Protein AF-A0A3M0ZNB2-F1 (afdb_monomer_lite)

Secondary structure (DSSP, 8-state):
-BSS-SSHHHHHHHHHH-BGGGTBPPGGGTS-HHHHHHHHHHHHHTTT---SSPPPP-SB---

Foldseek 3Di:
DDAQDDDLVSQLCCQQCPDVVVPTHHCVVPDPSVRSSVVSVVVVVCPPPDDPPDDDDDDDDDD

Structure (mmCIF, N/CA/C/O backbone):
data_AF-A0A3M0ZNB2-F1
#
_entry.id   AF-A0A3M0ZNB2-F1
#
loop_
_atom_site.group_PDB
_atom_site.id
_atom_site.type_symbol
_atom_site.label_atom_id
_atom_site.label_alt_id
_atom_site.label_comp_id
_atom_site.label_asym_id
_atom_site.label_entity_id
_atom_site.label_seq_id
_atom_site.pdbx_PDB_ins_code
_atom_site.Cartn_x
_atom_site.Cartn_y
_atom_site.Cartn_z
_atom_site.occupancy
_atom_site.B_iso_or_equiv
_atom_site.auth_seq_id
_atom_site.auth_comp_id
_atom_site.auth_asym_id
_atom_site.auth_atom_id
_atom_site.pdbx_PDB_model_num
ATOM 1 N N . TYR A 1 1 ? 5.304 1.195 -13.345 1.00 89.44 1 TYR A N 1
ATOM 2 C CA . TYR A 1 1 ? 4.117 0.412 -13.731 1.00 89.44 1 TYR A CA 1
ATOM 3 C C . TYR A 1 1 ? 3.392 -0.036 -12.479 1.00 89.44 1 TYR A C 1
ATOM 5 O O . TYR A 1 1 ? 4.071 -0.358 -11.510 1.00 89.44 1 TYR A O 1
ATOM 13 N N . TRP A 1 2 ? 2.061 -0.028 -12.492 1.00 91.81 2 TRP A N 1
ATOM 14 C CA . TRP A 1 2 ? 1.229 -0.370 -11.340 1.00 91.81 2 TRP A CA 1
ATOM 15 C C . TRP A 1 2 ? 0.015 -1.199 -11.754 1.00 91.81 2 TRP A C 1
ATOM 17 O O . TRP A 1 2 ? -0.645 -0.900 -12.752 1.00 91.81 2 TRP A O 1
ATOM 27 N N . LEU A 1 3 ? -0.283 -2.240 -10.975 1.00 92.81 3 LEU A N 1
ATOM 28 C CA . LEU A 1 3 ? -1.453 -3.102 -11.175 1.00 92.81 3 LEU A CA 1
ATOM 29 C C . LEU A 1 3 ? -2.732 -2.49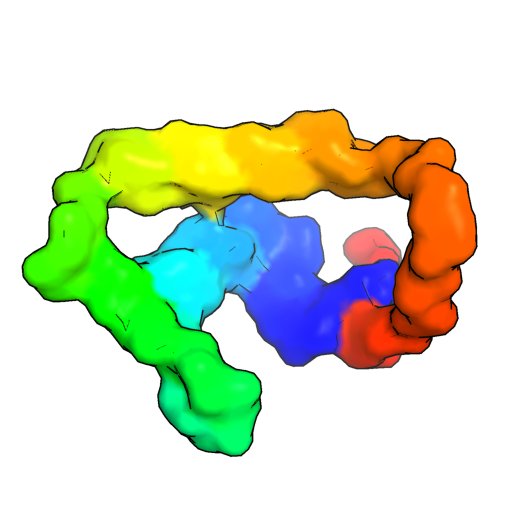4 -10.584 1.00 92.81 3 LEU A C 1
ATOM 31 O O . LEU A 1 3 ? -3.806 -2.662 -11.154 1.00 92.81 3 LEU A O 1
ATOM 35 N N . HIS A 1 4 ? -2.609 -1.781 -9.463 1.00 94.06 4 HIS A N 1
ATOM 36 C CA . HIS A 1 4 ? -3.738 -1.378 -8.623 1.00 94.06 4 HIS A CA 1
ATOM 37 C C . HIS A 1 4 ? -3.634 0.087 -8.164 1.00 94.06 4 HIS A C 1
ATOM 39 O O . HIS A 1 4 ? -3.913 0.375 -7.011 1.00 94.06 4 HIS A O 1
ATOM 45 N N . GLY A 1 5 ? -3.220 1.001 -9.052 1.00 93.25 5 GLY A N 1
ATOM 46 C CA . GLY A 1 5 ? -3.008 2.422 -8.725 1.00 93.25 5 GLY A CA 1
ATOM 47 C C . GLY A 1 5 ? -1.583 2.743 -8.258 1.00 93.25 5 GLY A C 1
ATOM 48 O O . GLY A 1 5 ? -0.839 1.843 -7.869 1.00 93.25 5 GLY A O 1
ATOM 49 N N . ASN A 1 6 ? -1.175 4.012 -8.377 1.00 93.88 6 ASN A N 1
ATOM 50 C CA . ASN A 1 6 ? 0.202 4.482 -8.147 1.00 93.88 6 ASN A CA 1
ATOM 51 C C . ASN A 1 6 ? 0.357 5.439 -6.957 1.00 93.88 6 ASN A C 1
ATOM 53 O O . ASN A 1 6 ? 1.451 5.970 -6.744 1.00 93.88 6 ASN A O 1
ATOM 57 N N . THR A 1 7 ? -0.710 5.683 -6.199 1.00 95.62 7 THR A N 1
ATOM 58 C CA . THR A 1 7 ? -0.681 6.580 -5.042 1.00 95.62 7 THR A CA 1
ATOM 59 C C . THR A 1 7 ? -0.490 5.804 -3.741 1.00 95.62 7 THR A C 1
ATOM 61 O O . THR A 1 7 ? -0.765 4.608 -3.661 1.00 95.62 7 THR A O 1
ATOM 64 N N . LEU A 1 8 ? -0.043 6.488 -2.683 1.00 95.75 8 LEU A N 1
ATOM 65 C CA . LEU A 1 8 ? 0.054 5.875 -1.355 1.00 95.75 8 LEU A CA 1
ATOM 66 C C . LEU A 1 8 ? -1.316 5.371 -0.870 1.00 95.75 8 LEU A C 1
ATOM 68 O O . LEU A 1 8 ? -1.405 4.300 -0.282 1.00 95.75 8 LEU A O 1
ATOM 72 N N . MET A 1 9 ? -2.386 6.107 -1.182 1.00 97.06 9 MET A N 1
ATOM 73 C CA . MET A 1 9 ? -3.755 5.734 -0.826 1.00 97.06 9 MET A CA 1
ATOM 74 C C . MET A 1 9 ? -4.223 4.468 -1.554 1.00 97.06 9 MET A C 1
ATOM 76 O O . MET A 1 9 ? -4.891 3.631 -0.947 1.00 97.06 9 MET A O 1
ATOM 80 N N . ASP A 1 10 ? -3.825 4.287 -2.816 1.00 97.31 10 ASP A N 1
ATOM 81 C CA . ASP A 1 10 ? -4.093 3.052 -3.557 1.00 97.31 10 ASP A CA 1
ATOM 82 C C . ASP A 1 10 ? -3.404 1.848 -2.900 1.00 97.31 10 ASP A C 1
ATOM 84 O O . ASP A 1 10 ? -4.030 0.808 -2.696 1.00 97.31 10 ASP A O 1
ATOM 88 N N . ILE A 1 11 ? -2.137 2.003 -2.496 1.00 96.94 11 ILE A N 1
ATOM 89 C CA . ILE A 1 11 ? -1.379 0.956 -1.792 1.00 96.94 11 ILE A CA 1
ATOM 90 C C . ILE A 1 11 ? -2.064 0.599 -0.469 1.00 96.94 11 ILE A C 1
ATOM 92 O O . ILE A 1 11 ? -2.295 -0.580 -0.198 1.00 96.94 11 ILE A O 1
ATOM 96 N N . THR A 1 12 ? -2.440 1.601 0.332 1.00 98.06 12 THR A N 1
ATOM 97 C CA . THR A 1 12 ? -3.174 1.399 1.591 1.00 98.06 12 THR A CA 1
ATOM 98 C C . THR A 1 12 ? -4.476 0.635 1.355 1.00 98.06 12 THR A C 1
ATOM 100 O O . THR A 1 12 ? -4.771 -0.317 2.080 1.00 98.06 12 THR A O 1
ATOM 103 N N . LYS A 1 13 ? -5.236 0.994 0.311 1.00 97.81 13 LYS A N 1
ATOM 104 C CA . LYS A 1 13 ? -6.482 0.309 -0.050 1.00 97.81 13 LYS A CA 1
ATOM 105 C C . LYS A 1 13 ? -6.243 -1.151 -0.431 1.00 97.81 13 LYS A C 1
ATOM 107 O O . LYS A 1 13 ? -6.960 -2.022 0.049 1.00 97.81 13 LYS A O 1
ATOM 112 N N . VAL A 1 14 ? -5.218 -1.427 -1.236 1.00 97.81 14 VAL A N 1
ATOM 113 C CA . VAL A 1 14 ? -4.847 -2.792 -1.648 1.00 97.81 14 VAL A CA 1
ATOM 114 C C . VAL A 1 14 ? -4.456 -3.654 -0.450 1.00 97.81 14 VAL A C 1
ATOM 116 O O . VAL A 1 14 ? -4.863 -4.809 -0.381 1.00 97.81 14 VAL A O 1
ATOM 119 N N . ILE A 1 15 ? -3.708 -3.114 0.515 1.00 97.69 15 ILE A N 1
ATOM 120 C CA . ILE A 1 15 ? -3.378 -3.840 1.751 1.00 97.69 15 ILE A CA 1
ATOM 121 C C . ILE A 1 15 ? -4.653 -4.098 2.564 1.00 97.69 15 ILE A C 1
ATOM 123 O O . ILE A 1 15 ? -4.900 -5.225 2.988 1.00 97.69 15 ILE A O 1
ATOM 127 N N . SER A 1 16 ? -5.478 -3.068 2.756 1.00 98.00 16 SER A N 1
ATOM 128 C CA . SER A 1 16 ? -6.685 -3.136 3.583 1.00 98.00 16 SER A CA 1
ATOM 129 C C . SER A 1 16 ? -7.715 -4.131 3.039 1.00 98.00 16 SER A C 1
ATOM 131 O O . SER A 1 16 ? -8.116 -5.059 3.747 1.00 98.00 16 SER A O 1
ATOM 133 N N . ASP A 1 17 ? -8.105 -3.976 1.773 1.00 97.75 17 ASP A N 1
ATOM 134 C CA . ASP A 1 17 ? -9.189 -4.736 1.141 1.00 97.75 17 ASP A CA 1
ATOM 135 C C . ASP A 1 17 ? -8.709 -6.015 0.441 1.00 97.75 17 ASP A C 1
ATOM 137 O O . ASP A 1 17 ? -9.514 -6.906 0.163 1.00 97.75 17 ASP A O 1
ATOM 141 N N . GLY A 1 18 ? -7.406 -6.136 0.186 1.00 97.25 18 GLY A N 1
ATOM 142 C CA . GLY A 1 18 ? -6.842 -7.238 -0.580 1.00 97.25 18 GLY A CA 1
ATOM 143 C C . GLY A 1 18 ? -7.205 -7.188 -2.065 1.00 97.25 18 GLY A C 1
ATOM 144 O O . GLY A 1 18 ? -7.853 -6.270 -2.567 1.00 97.25 18 GLY A O 1
ATOM 145 N N . VAL A 1 19 ? -6.783 -8.227 -2.782 1.00 96.75 19 VAL A N 1
ATOM 146 C CA . VAL A 1 19 ? -7.119 -8.481 -4.189 1.00 96.75 19 VAL A CA 1
ATOM 147 C C . VAL A 1 19 ? -7.421 -9.971 -4.312 1.00 96.75 19 VAL A C 1
ATOM 149 O O . VAL A 1 19 ? -6.601 -10.768 -4.775 1.00 96.75 19 VAL A O 1
ATOM 152 N N . VAL A 1 20 ? -8.598 -10.366 -3.822 1.00 92.31 20 VAL A N 1
ATOM 153 C CA . VAL A 1 20 ? -8.969 -11.779 -3.624 1.00 92.31 20 VAL A CA 1
ATOM 154 C C . VAL A 1 20 ? -8.933 -12.567 -4.934 1.00 92.31 20 VAL A C 1
ATOM 156 O O . VAL A 1 20 ? -8.422 -13.682 -4.971 1.00 92.31 20 VAL A O 1
ATOM 159 N N . GLU A 1 21 ? -9.364 -11.956 -6.038 1.00 93.50 21 GLU A N 1
ATOM 160 C CA . GLU A 1 21 ? -9.295 -12.538 -7.388 1.00 93.50 21 GLU A CA 1
ATOM 161 C C . GLU A 1 21 ? -7.859 -12.859 -7.857 1.00 93.50 21 GLU A C 1
ATOM 163 O O . GLU A 1 21 ? -7.671 -13.644 -8.787 1.00 93.50 21 GLU A O 1
ATOM 168 N N . LYS A 1 22 ? -6.840 -12.252 -7.229 1.00 92.31 22 LYS A N 1
ATOM 169 C CA . LYS A 1 22 ? -5.406 -12.502 -7.459 1.00 92.31 22 LYS A CA 1
ATOM 170 C C . LYS A 1 22 ? -4.734 -13.233 -6.289 1.00 92.31 22 LYS A C 1
ATOM 172 O O . LYS A 1 22 ? -3.510 -13.330 -6.263 1.00 92.31 22 LYS A O 1
ATOM 177 N N . GLY A 1 23 ? -5.510 -13.753 -5.337 1.00 93.25 23 GLY A N 1
ATOM 178 C CA . GLY A 1 23 ? -5.010 -14.521 -4.193 1.00 93.25 23 GLY A CA 1
ATOM 179 C C . GLY A 1 23 ? -4.459 -13.682 -3.036 1.00 93.25 23 GLY A C 1
ATOM 180 O O . GLY A 1 23 ? -3.862 -14.242 -2.121 1.00 93.25 23 GLY A O 1
ATOM 181 N N . MET A 1 24 ? -4.653 -12.360 -3.040 1.00 95.19 24 MET A N 1
ATOM 182 C CA . MET A 1 24 ? -4.276 -11.500 -1.916 1.00 95.19 24 MET A CA 1
ATOM 183 C C . MET A 1 24 ? -5.471 -11.314 -0.977 1.00 95.19 24 MET A C 1
ATOM 185 O O . MET A 1 24 ? -6.484 -10.741 -1.377 1.00 95.19 24 MET A O 1
ATOM 189 N N . LEU A 1 25 ? -5.353 -11.773 0.272 1.00 96.31 25 LEU A N 1
ATOM 190 C CA . LEU A 1 25 ? -6.395 -11.569 1.282 1.00 96.31 25 LEU A CA 1
ATOM 191 C C . LEU A 1 25 ? -6.492 -10.102 1.742 1.00 96.31 25 LEU A C 1
ATOM 193 O O . LEU A 1 25 ? -5.546 -9.332 1.582 1.00 96.31 25 LEU A O 1
ATOM 197 N N . ALA A 1 26 ? -7.621 -9.746 2.358 1.00 97.31 26 ALA A N 1
ATOM 198 C CA . ALA A 1 26 ? -7.824 -8.457 3.016 1.00 97.31 26 ALA A CA 1
ATOM 199 C C . ALA A 1 26 ? -7.124 -8.425 4.385 1.00 97.31 26 ALA A C 1
ATOM 201 O O . ALA A 1 26 ? -7.504 -9.177 5.287 1.00 97.31 26 ALA A O 1
ATOM 202 N N . TRP A 1 27 ? -6.140 -7.542 4.574 1.00 97.62 27 TRP A N 1
ATOM 203 C CA . TRP A 1 27 ? -5.359 -7.500 5.817 1.00 97.62 27 TRP A CA 1
ATOM 204 C C . TRP A 1 27 ? -6.008 -6.683 6.936 1.00 97.62 27 TRP A C 1
ATOM 206 O O . TRP A 1 27 ? -5.580 -6.795 8.083 1.00 97.62 27 TRP A O 1
ATOM 216 N N . LYS A 1 28 ? -7.082 -5.930 6.663 1.00 96.75 28 LYS A N 1
ATOM 217 C CA . LYS A 1 28 ? -7.804 -5.139 7.684 1.00 96.75 28 LYS A CA 1
ATOM 218 C C . LYS A 1 28 ? -8.415 -5.941 8.832 1.00 96.75 28 LYS A C 1
ATOM 220 O O . LYS A 1 28 ? -8.718 -5.381 9.875 1.00 96.75 28 LYS A O 1
ATOM 225 N N . ASN A 1 29 ? -8.579 -7.252 8.656 1.00 95.00 29 ASN A N 1
ATOM 226 C CA . ASN A 1 29 ? -9.051 -8.147 9.716 1.00 95.00 29 ASN A CA 1
ATOM 227 C C . ASN A 1 29 ? -7.912 -8.659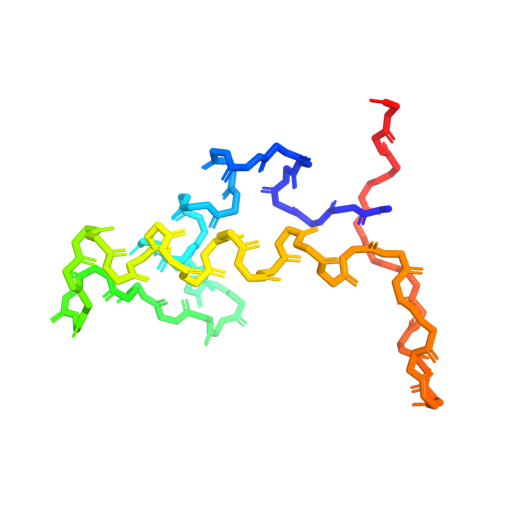 10.619 1.00 95.00 29 ASN A C 1
ATOM 229 O O . ASN A 1 29 ? -8.180 -9.337 11.607 1.00 95.00 29 ASN A O 1
ATOM 233 N N . GLN A 1 30 ? -6.651 -8.398 10.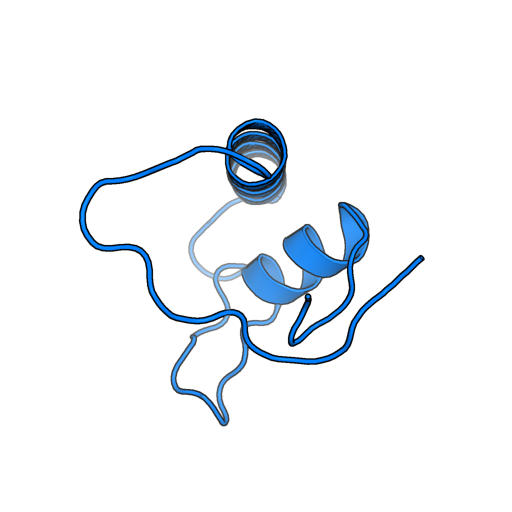258 1.00 97.69 30 GLN A N 1
ATOM 234 C CA . GLN A 1 30 ? -5.457 -8.898 10.952 1.00 97.69 30 GLN A CA 1
ATOM 235 C C . GLN A 1 30 ? -4.523 -7.779 11.424 1.00 97.69 30 GLN A C 1
ATOM 237 O O . GLN A 1 30 ? -3.774 -7.980 12.376 1.00 97.69 30 GLN A O 1
ATOM 242 N N . LEU A 1 31 ? -4.555 -6.622 10.763 1.00 98.00 31 LEU A N 1
ATOM 243 C CA . LEU A 1 31 ? -3.724 -5.461 11.059 1.00 98.00 31 LEU A CA 1
ATOM 244 C C . LEU A 1 31 ? -4.595 -4.275 11.473 1.00 98.00 31 LEU A C 1
ATOM 246 O O . LEU A 1 31 ? -5.664 -4.055 10.904 1.00 98.00 31 LEU A O 1
ATOM 250 N N . SER A 1 32 ? -4.107 -3.482 12.427 1.00 98.25 32 SER A N 1
ATOM 251 C CA . SER A 1 32 ? -4.696 -2.180 12.746 1.00 98.25 32 SER A CA 1
ATOM 252 C C . SER A 1 32 ? -4.461 -1.170 11.616 1.00 98.25 32 SER A C 1
ATOM 254 O O . SER A 1 32 ? -3.560 -1.337 10.791 1.00 98.25 32 SER A O 1
ATOM 256 N N . GLU A 1 33 ? -5.226 -0.076 11.596 1.00 97.56 33 GLU A N 1
ATOM 257 C CA . GLU A 1 33 ? -5.037 0.999 10.609 1.00 97.56 33 GLU A CA 1
ATOM 258 C C . GLU A 1 33 ? -3.612 1.575 10.630 1.00 97.56 33 GLU A C 1
ATOM 260 O O . GLU A 1 33 ? -3.012 1.801 9.581 1.00 97.56 33 GLU A O 1
ATOM 265 N N . GLU A 1 34 ? -3.028 1.752 11.817 1.00 98.31 34 GLU A N 1
ATOM 266 C CA . GLU A 1 34 ? -1.652 2.234 11.974 1.00 98.31 34 GLU A CA 1
ATOM 267 C C . GLU A 1 34 ? -0.626 1.252 11.388 1.00 98.31 34 GLU A C 1
ATOM 269 O O . GLU A 1 34 ? 0.322 1.661 10.710 1.00 98.31 34 GLU A O 1
ATOM 274 N N . GLN A 1 35 ? -0.834 -0.053 11.585 1.00 98.56 35 GLN A N 1
ATOM 275 C CA . GLN A 1 35 ? 0.015 -1.088 10.996 1.00 98.56 35 GLN A CA 1
ATOM 276 C C . GLN A 1 35 ? -0.107 -1.108 9.470 1.00 98.56 35 GLN A C 1
ATOM 278 O O . GLN A 1 35 ? 0.912 -1.172 8.783 1.00 98.56 35 GLN A O 1
ATOM 283 N N . ILE A 1 36 ? -1.321 -0.988 8.927 1.00 98.44 36 ILE A N 1
ATOM 284 C CA . ILE A 1 36 ? -1.545 -0.892 7.477 1.00 98.44 36 ILE A CA 1
ATOM 285 C C . ILE A 1 36 ? -0.822 0.332 6.908 1.00 98.44 36 ILE A C 1
ATOM 287 O O . ILE A 1 36 ? -0.106 0.208 5.914 1.00 98.44 36 ILE A O 1
ATOM 291 N N . ASN A 1 37 ? -0.952 1.491 7.556 1.00 98.06 37 ASN A N 1
ATOM 292 C CA . ASN A 1 37 ? -0.274 2.718 7.138 1.00 98.06 37 ASN A CA 1
ATOM 293 C C . ASN A 1 37 ? 1.252 2.571 7.188 1.00 98.06 37 ASN A C 1
ATOM 295 O O . ASN A 1 37 ? 1.945 3.018 6.275 1.00 98.06 37 ASN A O 1
ATOM 299 N N . SER A 1 38 ? 1.777 1.890 8.208 1.00 98.38 38 SER A N 1
ATOM 300 C CA . SER A 1 38 ? 3.210 1.609 8.338 1.00 98.38 38 SER A CA 1
ATOM 301 C C . SER A 1 38 ? 3.720 0.692 7.221 1.00 98.38 38 SER A C 1
ATOM 303 O O . SER A 1 38 ? 4.767 0.960 6.627 1.00 98.38 38 SER A O 1
ATOM 305 N N . VAL A 1 39 ? 2.964 -0.356 6.869 1.00 97.88 39 VAL A N 1
ATOM 306 C CA . VAL A 1 39 ? 3.285 -1.240 5.734 1.00 97.88 39 VAL A CA 1
ATOM 307 C C . VAL A 1 39 ? 3.221 -0.474 4.412 1.00 97.88 39 VAL A C 1
ATOM 309 O O . VAL A 1 39 ? 4.135 -0.592 3.596 1.00 97.88 39 VAL A O 1
ATOM 312 N N . ALA A 1 40 ? 2.188 0.348 4.203 1.00 98.00 40 ALA A N 1
ATOM 313 C CA . ALA A 1 40 ? 2.055 1.170 3.002 1.00 98.00 40 ALA A CA 1
ATOM 314 C C . ALA A 1 40 ? 3.235 2.144 2.851 1.00 98.00 40 ALA A C 1
ATOM 316 O O . ALA A 1 40 ? 3.815 2.246 1.768 1.00 98.00 40 ALA A O 1
ATOM 317 N N .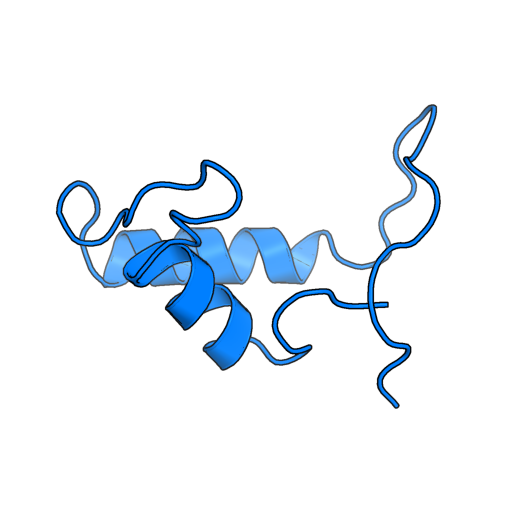 ALA A 1 41 ? 3.640 2.801 3.944 1.00 97.88 41 ALA A N 1
ATOM 318 C CA . ALA A 1 41 ? 4.796 3.690 3.969 1.00 97.88 41 ALA A CA 1
ATOM 319 C C . ALA A 1 41 ? 6.094 2.945 3.626 1.00 97.88 41 ALA A C 1
ATOM 321 O O . ALA A 1 41 ? 6.873 3.427 2.807 1.00 97.88 41 ALA A O 1
ATOM 322 N N . TYR A 1 42 ? 6.308 1.748 4.180 1.00 97.56 42 TYR A N 1
ATOM 323 C CA . TYR A 1 42 ? 7.471 0.924 3.845 1.00 97.56 42 TYR A CA 1
ATOM 324 C C . TYR A 1 42 ? 7.501 0.518 2.362 1.00 97.56 42 TYR A C 1
ATOM 326 O O . TYR A 1 42 ? 8.526 0.662 1.701 1.00 97.56 42 TYR A O 1
ATOM 334 N N . ILE A 1 43 ? 6.374 0.070 1.798 1.00 95.12 43 ILE A N 1
ATOM 335 C CA . ILE A 1 43 ? 6.285 -0.261 0.364 1.00 95.12 43 ILE A CA 1
ATOM 336 C C . ILE A 1 43 ? 6.584 0.973 -0.499 1.00 95.12 43 ILE A C 1
ATOM 338 O O . ILE A 1 43 ? 7.242 0.870 -1.537 1.00 95.12 43 ILE A O 1
ATOM 342 N N . TRP A 1 44 ? 6.135 2.150 -0.064 1.00 95.12 44 TRP A N 1
ATOM 343 C CA . TRP A 1 44 ? 6.416 3.401 -0.757 1.00 95.12 44 TRP A CA 1
ATOM 344 C C . TRP A 1 44 ? 7.907 3.748 -0.770 1.00 95.12 44 TRP A C 1
ATOM 346 O O . TRP A 1 44 ? 8.413 4.187 -1.805 1.00 95.12 44 TRP A O 1
ATOM 356 N N . THR A 1 45 ? 8.630 3.525 0.334 1.00 95.88 45 THR A N 1
ATOM 357 C CA . THR A 1 45 ? 10.060 3.868 0.421 1.00 95.88 45 THR A CA 1
ATOM 358 C C . THR A 1 45 ? 10.950 2.982 -0.448 1.00 95.88 45 THR A C 1
ATOM 360 O O . THR A 1 45 ? 11.978 3.448 -0.932 1.00 95.88 45 THR A O 1
ATOM 363 N N . ILE A 1 46 ? 10.558 1.730 -0.701 1.00 93.19 46 ILE A N 1
ATOM 364 C CA . ILE A 1 46 ? 11.336 0.795 -1.533 1.00 93.19 46 ILE A CA 1
ATOM 365 C C . ILE A 1 46 ? 11.026 0.911 -3.034 1.00 93.19 46 ILE A C 1
ATOM 367 O O . ILE A 1 46 ? 11.594 0.176 -3.851 1.00 93.19 46 ILE A O 1
ATOM 371 N N . ARG A 1 47 ? 10.137 1.829 -3.432 1.00 89.19 47 ARG A N 1
ATOM 372 C CA . ARG A 1 47 ? 9.835 2.098 -4.841 1.00 89.19 47 ARG A CA 1
ATOM 373 C C . ARG A 1 47 ? 11.082 2.607 -5.568 1.00 89.19 47 ARG A C 1
ATOM 375 O O . ARG A 1 47 ? 11.685 3.591 -5.161 1.00 89.19 47 ARG A O 1
ATOM 382 N N . GLY A 1 48 ? 11.420 1.976 -6.692 1.00 86.19 48 GLY A N 1
ATOM 383 C CA . GLY A 1 48 ? 12.614 2.325 -7.473 1.00 86.19 48 GLY A CA 1
ATOM 384 C C . GLY A 1 48 ? 13.909 1.695 -6.950 1.00 86.19 48 GLY A C 1
ATOM 385 O O . GLY A 1 48 ? 14.978 1.998 -7.470 1.00 86.19 48 GLY A O 1
ATOM 386 N N . SER A 1 49 ? 13.824 0.805 -5.954 1.00 92.25 49 SER A N 1
ATOM 387 C CA . SER A 1 49 ? 14.946 -0.057 -5.571 1.00 92.25 49 SER A CA 1
ATOM 388 C C . SER A 1 49 ? 15.331 -1.029 -6.699 1.00 92.25 49 SER A C 1
ATOM 390 O O . SER A 1 49 ? 14.539 -1.305 -7.602 1.00 92.25 49 SER A O 1
ATOM 392 N N . ASN A 1 50 ? 16.558 -1.556 -6.644 1.00 92.69 50 ASN A N 1
ATOM 393 C CA . ASN A 1 50 ? 17.112 -2.477 -7.640 1.00 92.69 50 ASN A CA 1
ATOM 394 C C . ASN A 1 50 ? 17.480 -3.830 -6.994 1.00 92.69 50 ASN A C 1
ATOM 396 O O . ASN A 1 50 ? 18.658 -4.072 -6.716 1.00 92.69 50 ASN A O 1
ATOM 400 N N . PRO A 1 51 ? 16.493 -4.688 -6.670 1.00 93.06 51 PRO A N 1
ATOM 401 C CA . PRO A 1 51 ? 16.768 -5.998 -6.093 1.00 93.06 51 PRO A CA 1
ATOM 402 C C . PRO A 1 51 ? 17.404 -6.935 -7.134 1.00 93.06 51 PRO A C 1
ATOM 404 O O . PRO A 1 51 ? 17.144 -6.789 -8.330 1.00 93.06 51 PRO A O 1
ATOM 407 N N . PRO A 1 52 ? 18.203 -7.933 -6.715 1.00 95.75 52 PRO A N 1
ATOM 408 C CA . PRO A 1 52 ? 18.725 -8.941 -7.631 1.00 95.75 52 PRO A CA 1
ATOM 409 C C . PRO A 1 52 ? 17.581 -9.753 -8.257 1.00 95.75 52 PRO A C 1
ATOM 411 O O . PRO A 1 52 ? 16.635 -10.131 -7.569 1.00 95.75 52 PRO A O 1
ATOM 414 N N . ASN A 1 53 ? 17.694 -10.050 -9.556 1.00 94.81 53 ASN A N 1
ATOM 415 C CA . ASN A 1 53 ? 16.696 -10.791 -10.342 1.00 94.81 53 ASN A CA 1
ATOM 416 C C . ASN A 1 53 ? 15.265 -10.214 -10.228 1.00 94.81 53 ASN A C 1
ATOM 418 O O . ASN A 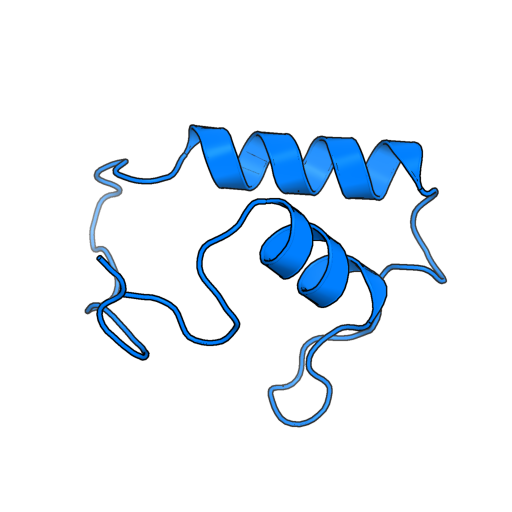1 53 ? 14.339 -10.936 -9.838 1.00 94.81 53 ASN A O 1
AT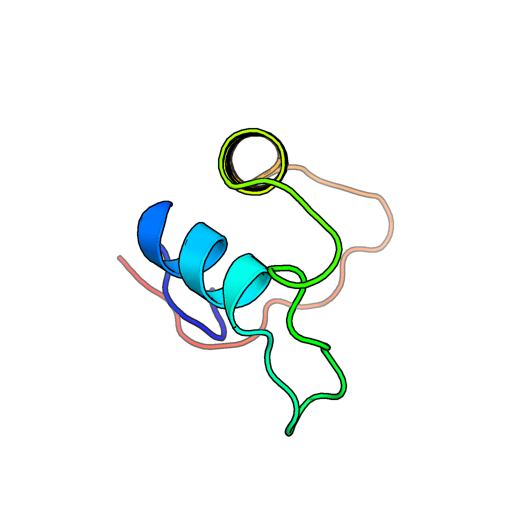OM 422 N N . PRO A 1 54 ? 15.051 -8.920 -10.544 1.00 92.62 54 PRO A N 1
ATOM 423 C CA . PRO A 1 54 ? 13.736 -8.311 -10.416 1.00 92.62 54 PRO A CA 1
ATOM 424 C C . PRO A 1 54 ? 12.751 -8.953 -11.399 1.00 92.62 54 PRO A C 1
ATOM 426 O O . PRO A 1 54 ? 13.107 -9.345 -12.513 1.00 92.62 54 PRO A O 1
ATOM 429 N N . LYS A 1 55 ? 11.476 -9.020 -11.008 1.00 91.38 55 LYS A N 1
ATOM 430 C CA . LYS A 1 55 ? 10.409 -9.362 -11.953 1.00 91.38 55 LYS A CA 1
ATOM 431 C C . LYS A 1 55 ? 10.311 -8.279 -13.030 1.00 91.38 55 LYS A C 1
ATOM 433 O O . LYS A 1 55 ? 10.539 -7.101 -12.755 1.00 91.38 55 LYS A O 1
ATOM 438 N N . ALA A 1 56 ? 9.909 -8.672 -14.237 1.00 92.38 56 ALA A N 1
ATOM 439 C CA . ALA A 1 56 ? 9.553 -7.708 -15.272 1.00 92.38 56 ALA A CA 1
ATOM 440 C C . ALA A 1 56 ? 8.409 -6.788 -14.783 1.00 92.38 56 ALA A C 1
ATOM 442 O O . ALA A 1 56 ? 7.552 -7.251 -14.021 1.00 92.38 56 ALA A O 1
ATOM 443 N N . PRO A 1 57 ? 8.364 -5.507 -15.201 1.00 91.69 57 PRO A N 1
ATOM 444 C CA . PRO A 1 57 ? 7.295 -4.593 -14.807 1.00 91.69 57 PRO A CA 1
ATOM 445 C C . PRO A 1 57 ? 5.901 -5.116 -15.182 1.00 91.69 57 PRO A C 1
ATOM 447 O O . PRO A 1 57 ? 5.715 -5.700 -16.248 1.00 91.69 57 PRO A O 1
ATOM 450 N N . GLN A 1 58 ? 4.908 -4.879 -14.320 1.00 91.31 58 GLN A N 1
ATOM 451 C CA . GLN A 1 58 ? 3.524 -5.324 -14.519 1.00 91.31 58 GLN A CA 1
ATOM 452 C C . GLN A 1 58 ? 2.525 -4.178 -14.339 1.00 91.31 58 GLN A C 1
ATOM 454 O O . GLN A 1 58 ? 2.722 -3.291 -13.507 1.00 91.31 58 GLN A O 1
ATOM 459 N N . GLY A 1 59 ? 1.415 -4.239 -15.076 1.00 91.94 59 GLY A N 1
ATOM 460 C CA . GLY A 1 59 ? 0.322 -3.272 -14.990 1.00 91.94 59 GLY A CA 1
ATOM 461 C C . GLY A 1 59 ? 0.481 -2.097 -15.949 1.00 91.94 59 GLY A C 1
ATOM 462 O O . GLY A 1 59 ? 1.099 -2.222 -17.004 1.00 91.94 59 GLY A O 1
ATOM 463 N N . LYS A 1 60 ? -0.114 -0.955 -15.599 1.00 92.12 60 LYS A N 1
ATOM 464 C CA . LYS A 1 60 ? -0.112 0.248 -16.441 1.00 92.12 60 LYS A CA 1
ATOM 465 C C . LYS A 1 60 ? 1.053 1.153 -16.081 1.00 92.12 60 LYS A C 1
ATOM 467 O O . LYS A 1 60 ? 1.441 1.234 -14.914 1.00 92.12 60 LYS A O 1
ATOM 472 N N . LEU A 1 61 ? 1.611 1.842 -17.068 1.00 90.75 61 LEU A N 1
ATOM 473 C CA . LEU A 1 61 ? 2.471 2.981 -16.782 1.00 90.75 61 LEU A CA 1
ATOM 474 C C . LEU A 1 61 ? 1.576 4.113 -16.264 1.00 90.75 61 LEU A C 1
ATOM 476 O O . LEU A 1 61 ? 0.535 4.387 -16.852 1.00 90.75 61 LEU A O 1
ATOM 480 N N . TYR A 1 62 ? 1.955 4.693 -15.133 1.00 83.50 62 TYR A N 1
ATOM 481 C CA . TYR A 1 62 ? 1.338 5.903 -14.602 1.00 83.50 62 TYR A CA 1
ATOM 482 C C . TYR A 1 62 ? 2.391 7.005 -14.701 1.00 83.50 62 TYR A C 1
ATOM 484 O O . TYR A 1 62 ? 3.565 6.713 -14.447 1.00 83.50 62 TYR A O 1
ATOM 492 N N . GLU A 1 63 ? 1.963 8.206 -15.081 1.00 73.38 63 GLU A N 1
ATOM 493 C CA . GLU A 1 63 ? 2.776 9.431 -15.075 1.00 73.38 63 GLU A CA 1
ATOM 494 C C . GLU A 1 63 ? 2.764 10.097 -13.694 1.00 73.38 63 GLU A C 1
ATOM 496 O O . GLU A 1 63 ? 1.728 9.998 -12.990 1.00 73.38 63 GLU A O 1
#

pLDDT: mean 94.56, std 4.15, range [73.38, 98.56]

Radius of gyration: 12.41 Å; chains: 1; bounding box: 28×24×30 Å

Sequence (63 aa):
YWLHGNTLMDITKVISDGVVEKGMLAWKNQLSEEQINSVAAYIWTIRGSNPPNPKAPQGKLYE